Protein AF-A0A1S3ARC2-F1 (afdb_monomer_lite)

Structure (mmCIF, N/CA/C/O backbone):
data_AF-A0A1S3ARC2-F1
#
_entry.id   AF-A0A1S3ARC2-F1
#
loop_
_atom_site.group_PDB
_atom_site.id
_atom_site.type_symbol
_atom_site.label_atom_id
_atom_site.label_alt_id
_atom_site.label_comp_id
_atom_site.label_asym_id
_atom_site.label_entity_id
_atom_site.label_seq_id
_atom_site.pdbx_PDB_ins_code
_atom_site.Cartn_x
_atom_site.Cartn_y
_atom_site.Cartn_z
_atom_site.occupancy
_atom_site.B_iso_or_equiv
_atom_site.auth_seq_id
_atom_site.auth_comp_id
_atom_site.auth_asym_id
_atom_site.auth_atom_id
_atom_site.pdbx_PDB_model_num
ATOM 1 N N . MET A 1 1 ? 57.619 1.806 -6.924 1.00 48.88 1 MET A N 1
ATOM 2 C CA . MET A 1 1 ? 56.994 1.256 -5.698 1.00 48.88 1 MET A CA 1
ATOM 3 C C . MET A 1 1 ? 56.656 2.403 -4.746 1.00 48.88 1 MET A C 1
ATOM 5 O O . MET A 1 1 ? 57.472 2.732 -3.897 1.00 48.88 1 MET A O 1
ATOM 9 N N . LYS A 1 2 ? 55.526 3.102 -4.940 1.00 50.06 2 LYS A N 1
ATOM 10 C CA . LYS A 1 2 ? 55.134 4.232 -4.070 1.00 50.06 2 LYS A CA 1
ATOM 11 C C . LYS A 1 2 ? 53.627 4.531 -4.168 1.00 50.06 2 LYS A C 1
ATOM 13 O O . LYS A 1 2 ? 53.227 5.597 -4.606 1.00 50.06 2 LYS A O 1
ATOM 18 N N . ALA A 1 3 ? 52.798 3.546 -3.817 1.00 47.94 3 ALA A N 1
ATOM 19 C CA . ALA A 1 3 ? 51.334 3.685 -3.783 1.00 47.94 3 ALA A CA 1
ATOM 20 C C . ALA A 1 3 ? 50.684 3.063 -2.526 1.00 47.94 3 ALA A C 1
ATOM 22 O O . ALA A 1 3 ? 49.471 2.921 -2.472 1.00 47.94 3 ALA A O 1
ATOM 23 N N . LEU A 1 4 ? 51.478 2.695 -1.510 1.00 48.88 4 LEU A N 1
ATOM 24 C CA . LEU A 1 4 ? 50.999 2.041 -0.279 1.00 48.88 4 LEU A CA 1
ATOM 25 C C . LEU A 1 4 ? 51.403 2.799 0.997 1.00 48.88 4 LEU A C 1
ATOM 27 O O . LEU A 1 4 ? 51.612 2.198 2.041 1.00 48.88 4 LEU A O 1
ATOM 31 N N . GLN A 1 5 ? 51.531 4.126 0.921 1.00 56.09 5 GLN A N 1
ATOM 32 C CA . GLN A 1 5 ? 51.896 4.962 2.072 1.00 56.09 5 GLN A CA 1
ATOM 33 C C . GLN A 1 5 ? 50.991 6.200 2.165 1.00 56.09 5 GLN A C 1
ATOM 35 O O . GLN A 1 5 ? 51.474 7.324 2.248 1.00 56.09 5 GLN A O 1
ATOM 40 N N . ALA A 1 6 ? 49.674 6.006 2.070 1.00 53.19 6 ALA A N 1
ATOM 41 C CA . ALA A 1 6 ? 48.695 7.089 2.218 1.00 53.19 6 ALA A CA 1
ATOM 42 C C . ALA A 1 6 ? 47.366 6.615 2.840 1.00 53.19 6 ALA A C 1
ATOM 44 O O . ALA A 1 6 ? 46.301 7.081 2.459 1.00 53.19 6 ALA A O 1
ATOM 45 N N . LEU A 1 7 ? 47.426 5.676 3.792 1.00 51.09 7 LEU A N 1
ATOM 46 C CA . LEU A 1 7 ? 46.291 5.298 4.650 1.00 51.09 7 LEU A CA 1
ATOM 47 C C . LEU A 1 7 ? 46.739 5.151 6.111 1.00 51.09 7 LEU A C 1
ATOM 49 O O . LEU A 1 7 ? 46.446 4.172 6.790 1.00 51.09 7 LEU A O 1
ATOM 53 N N . GLN A 1 8 ? 47.484 6.137 6.598 1.00 54.25 8 GLN A N 1
ATOM 54 C CA . GLN A 1 8 ? 47.652 6.358 8.027 1.00 54.25 8 GLN A CA 1
ATOM 55 C C . GLN A 1 8 ? 47.403 7.841 8.255 1.00 54.25 8 GLN A C 1
ATOM 57 O O . GLN A 1 8 ? 48.223 8.650 7.829 1.00 54.25 8 GLN A O 1
ATOM 62 N N . ASN A 1 9 ? 46.225 8.139 8.815 1.00 50.78 9 ASN A N 1
ATOM 63 C CA . ASN A 1 9 ? 45.774 9.369 9.484 1.00 50.78 9 ASN A CA 1
ATOM 64 C C . ASN A 1 9 ? 44.338 9.718 9.061 1.00 50.78 9 ASN A C 1
ATOM 66 O O . ASN A 1 9 ? 44.127 10.631 8.269 1.00 50.78 9 ASN A O 1
ATOM 70 N N . GLU A 1 10 ? 43.351 9.023 9.633 1.00 47.84 10 GLU A N 1
ATOM 71 C CA . GLU A 1 10 ? 42.018 9.608 9.810 1.00 47.84 10 GLU A CA 1
ATOM 72 C C . GLU A 1 10 ? 41.740 9.799 11.311 1.00 47.84 10 GLU A C 1
ATOM 74 O O . GLU A 1 10 ? 41.950 8.864 12.091 1.00 47.84 10 GLU A O 1
ATOM 79 N N . PRO A 1 11 ? 41.311 11.002 11.739 1.00 47.12 11 PRO A N 1
ATOM 80 C CA . PRO A 1 11 ? 40.913 11.271 13.111 1.00 47.12 11 PRO A CA 1
ATOM 81 C C . PRO A 1 11 ? 39.532 10.673 13.409 1.00 47.12 11 PRO A C 1
ATOM 83 O O . PRO A 1 11 ? 38.579 10.807 12.644 1.00 47.12 11 PRO A O 1
ATOM 86 N N . ILE A 1 12 ? 39.443 10.021 14.563 1.00 52.88 12 ILE A N 1
ATOM 87 C CA . ILE A 1 12 ? 38.247 9.383 15.114 1.00 52.88 12 ILE A CA 1
ATOM 88 C C . ILE A 1 12 ? 37.268 10.480 15.577 1.00 52.88 12 ILE A C 1
ATOM 90 O O . ILE A 1 12 ? 37.678 11.326 16.374 1.00 52.88 12 ILE A O 1
ATOM 94 N N . PRO A 1 13 ? 35.986 10.485 15.171 1.00 47.34 13 PRO A N 1
ATOM 95 C CA . PRO A 1 13 ? 34.986 11.321 15.825 1.00 47.34 13 PRO A CA 1
ATOM 96 C C . PRO A 1 13 ? 34.457 10.640 17.099 1.00 47.34 13 PRO A C 1
ATOM 98 O O . PRO A 1 13 ? 33.903 9.539 17.056 1.00 47.34 13 PRO A O 1
ATOM 101 N N . GLU A 1 14 ? 34.624 11.305 18.246 1.00 39.06 14 GLU A N 1
ATOM 102 C CA . GLU A 1 14 ? 34.059 10.894 19.535 1.00 39.06 14 GLU A CA 1
ATOM 103 C C . GLU A 1 14 ? 32.553 11.208 19.669 1.00 39.06 14 GLU A C 1
ATOM 105 O O . GLU A 1 14 ? 32.102 12.329 19.456 1.00 39.06 14 GLU A O 1
ATOM 110 N N . LYS A 1 15 ? 31.825 10.152 20.061 1.00 41.75 15 LYS A N 1
ATOM 111 C CA . LYS A 1 15 ? 30.652 9.989 20.951 1.00 41.75 15 LYS A CA 1
ATOM 112 C C . LYS A 1 15 ? 29.594 11.089 21.156 1.00 41.75 15 LYS A C 1
ATOM 114 O O . LYS A 1 15 ? 29.846 12.244 21.470 1.00 41.75 15 LYS A O 1
ATOM 119 N N . SER A 1 16 ? 28.356 10.603 21.280 1.00 31.98 16 SER A N 1
ATOM 120 C CA . SER A 1 16 ? 27.331 11.142 22.188 1.00 31.98 16 SER A CA 1
ATOM 121 C C . SER A 1 16 ? 26.557 9.980 22.849 1.00 31.98 16 SER A C 1
ATOM 123 O O . SER A 1 16 ? 26.574 8.869 22.316 1.00 31.98 16 SER A O 1
ATOM 125 N N . PRO A 1 17 ? 25.976 10.178 24.047 1.00 40.56 17 PRO A N 1
ATOM 126 C CA . PRO A 1 17 ? 26.082 9.230 25.158 1.00 40.56 17 PRO A CA 1
ATOM 127 C C . PRO A 1 17 ? 24.939 8.206 25.235 1.00 40.56 17 PRO A C 1
ATOM 129 O O . PRO A 1 17 ? 23.768 8.541 25.071 1.00 40.56 17 PRO A O 1
ATOM 132 N N . GLN A 1 18 ? 25.282 6.961 25.579 1.00 35.91 18 GLN A N 1
ATOM 133 C CA . GLN A 1 18 ? 24.331 5.987 26.116 1.00 35.91 18 GLN A CA 1
ATOM 134 C C . GLN A 1 18 ? 24.163 6.251 27.616 1.00 35.91 18 GLN A C 1
ATOM 136 O O . GLN A 1 18 ? 25.080 6.002 28.395 1.00 35.91 18 GLN A O 1
ATOM 141 N N . ASN A 1 19 ? 22.997 6.774 27.998 1.00 34.03 19 ASN A N 1
ATOM 142 C CA . ASN A 1 19 ? 22.523 6.808 29.379 1.00 34.03 19 ASN A CA 1
ATOM 143 C C . ASN A 1 19 ? 21.551 5.636 29.598 1.00 34.03 19 ASN A C 1
ATOM 145 O O . ASN A 1 19 ? 20.793 5.288 28.691 1.00 34.03 19 ASN A O 1
ATOM 149 N N . GLY A 1 20 ? 21.647 4.997 30.761 1.00 32.88 20 GLY A N 1
ATOM 150 C CA . GLY A 1 20 ? 21.136 3.653 31.006 1.00 32.88 20 GLY A CA 1
ATOM 151 C C . GLY A 1 20 ? 19.689 3.506 31.488 1.00 32.88 20 GLY A C 1
ATOM 152 O O . GLY A 1 20 ? 18.974 4.462 31.765 1.00 32.88 20 GLY A O 1
ATOM 153 N N . GLU A 1 21 ? 19.376 2.216 31.620 1.00 32.12 21 GLU A N 1
ATOM 154 C CA . GLU A 1 21 ? 18.465 1.534 32.547 1.00 32.12 21 GLU A CA 1
ATOM 155 C C . GLU A 1 21 ? 16.928 1.581 32.422 1.00 32.12 21 GLU A C 1
ATOM 157 O O . GLU A 1 21 ? 16.256 2.593 32.584 1.00 32.12 21 GLU A O 1
ATOM 162 N N . SER A 1 22 ? 16.412 0.341 32.379 1.00 34.59 22 SER A N 1
ATOM 163 C CA . SER A 1 22 ? 15.212 -0.199 33.040 1.00 34.59 22 SER A CA 1
ATOM 164 C C . SER A 1 22 ? 13.849 -0.153 32.322 1.00 34.59 22 SER A C 1
ATOM 166 O O . SER A 1 22 ? 13.110 0.820 32.339 1.00 34.59 22 SER A O 1
ATOM 168 N N . GLY A 1 23 ? 13.488 -1.321 31.771 1.00 33.81 23 GLY A N 1
ATOM 169 C CA . GLY A 1 23 ? 12.297 -2.076 32.177 1.00 33.81 23 GLY A CA 1
ATOM 170 C C . GLY A 1 23 ? 10.910 -1.519 31.844 1.00 33.81 23 GLY A C 1
ATOM 171 O O . GLY A 1 23 ? 10.348 -0.745 32.612 1.00 33.81 23 GLY A O 1
ATOM 172 N N . LYS A 1 24 ? 10.271 -2.099 30.821 1.00 32.09 24 LYS A N 1
ATOM 173 C CA . LYS A 1 24 ? 8.990 -2.811 30.995 1.00 32.09 24 LYS A CA 1
ATOM 174 C C . LYS A 1 24 ? 8.633 -3.615 29.750 1.00 32.09 24 LYS A C 1
ATOM 176 O O . LYS A 1 24 ? 8.492 -3.092 28.651 1.00 32.09 24 LYS A O 1
ATOM 181 N N . GLU A 1 25 ? 8.512 -4.907 29.986 1.00 42.97 25 GLU A N 1
ATOM 182 C CA . GLU A 1 25 ? 8.063 -5.950 29.082 1.00 42.97 25 GLU A CA 1
ATOM 183 C C . GLU A 1 25 ? 6.589 -5.710 28.728 1.00 42.97 25 GLU A C 1
ATOM 185 O O . GLU A 1 25 ? 5.759 -5.568 29.626 1.00 42.97 25 GLU A O 1
ATOM 190 N N . MET A 1 26 ? 6.249 -5.667 27.438 1.00 44.78 26 MET A N 1
ATOM 191 C CA . MET A 1 26 ? 4.871 -5.839 26.968 1.00 44.78 26 MET A CA 1
ATOM 192 C C . MET A 1 26 ? 4.872 -6.308 25.503 1.00 44.78 26 MET A C 1
ATOM 194 O O . MET A 1 26 ? 4.974 -5.504 24.587 1.00 44.78 26 MET A O 1
ATOM 198 N N . ASP A 1 27 ? 4.775 -7.630 25.327 1.00 41.12 27 ASP A N 1
ATOM 199 C CA . ASP A 1 27 ? 4.247 -8.344 24.146 1.00 41.12 27 ASP A CA 1
ATOM 200 C C . ASP A 1 27 ? 4.759 -7.886 22.752 1.00 41.12 27 ASP A C 1
ATOM 202 O O . ASP A 1 27 ? 3.979 -7.426 21.925 1.00 41.12 27 ASP A O 1
ATOM 206 N N . ASP A 1 28 ? 6.060 -8.040 22.456 1.00 45.69 28 ASP A N 1
ATOM 207 C CA . ASP A 1 28 ? 6.656 -7.689 21.138 1.00 45.69 28 ASP A CA 1
ATOM 208 C C . ASP A 1 28 ? 7.016 -8.925 20.268 1.00 45.69 28 ASP A C 1
ATOM 210 O O . ASP A 1 28 ? 7.665 -8.827 19.229 1.00 45.69 28 ASP A O 1
ATOM 214 N N . ASP A 1 29 ? 6.566 -10.131 20.634 1.00 45.00 29 ASP A N 1
ATOM 215 C CA . ASP A 1 29 ? 6.976 -11.381 19.956 1.00 45.00 29 ASP A CA 1
ATOM 216 C C . ASP A 1 29 ? 6.240 -11.671 18.623 1.00 45.00 29 ASP A C 1
ATOM 218 O O . ASP A 1 29 ? 6.390 -12.734 18.014 1.00 45.00 29 ASP A O 1
ATOM 222 N N . LYS A 1 30 ? 5.430 -10.731 18.110 1.00 53.75 30 LYS A N 1
ATOM 223 C CA . LYS A 1 30 ? 4.730 -10.871 16.813 1.00 53.75 30 LYS A CA 1
ATOM 224 C C . LYS A 1 30 ? 5.139 -9.875 15.732 1.00 53.75 30 LYS A C 1
ATOM 226 O O . LYS A 1 30 ? 4.598 -9.957 14.620 1.00 53.75 30 LYS A O 1
ATOM 231 N N . ASP A 1 31 ? 6.085 -8.984 16.008 1.00 55.88 31 ASP A N 1
ATOM 232 C CA . ASP A 1 31 ? 6.339 -7.821 15.153 1.00 55.88 31 ASP A CA 1
ATOM 233 C C . ASP A 1 31 ? 7.565 -7.947 14.239 1.00 55.88 31 ASP A C 1
ATOM 235 O O . ASP A 1 31 ? 7.588 -7.340 13.169 1.00 55.88 31 ASP A O 1
ATOM 239 N N . ALA A 1 32 ? 8.514 -8.842 14.533 1.00 59.06 32 ALA A N 1
ATOM 240 C CA . ALA A 1 32 ? 9.724 -9.005 13.713 1.00 59.06 32 ALA A CA 1
ATOM 241 C C . ALA A 1 32 ? 9.468 -9.503 12.271 1.00 59.06 32 ALA A C 1
ATOM 243 O O . ALA A 1 32 ? 10.287 -9.283 11.381 1.00 59.06 32 ALA A O 1
ATOM 244 N N . ASN A 1 33 ? 8.327 -10.156 12.016 1.00 70.50 33 ASN A N 1
ATOM 245 C CA . ASN A 1 33 ? 7.966 -10.675 10.689 1.00 70.50 33 ASN A CA 1
ATOM 246 C C . ASN A 1 33 ? 6.999 -9.772 9.903 1.00 70.50 33 ASN A C 1
ATOM 248 O O . ASN A 1 33 ? 6.666 -10.085 8.756 1.00 70.50 33 ASN A O 1
ATOM 252 N N . LYS A 1 34 ? 6.507 -8.674 10.491 1.00 80.75 34 LYS A N 1
ATOM 253 C CA . LYS A 1 34 ? 5.567 -7.775 9.813 1.00 80.75 34 LYS A CA 1
ATOM 254 C C . LYS A 1 34 ? 6.327 -6.648 9.124 1.00 80.75 34 LYS A C 1
ATOM 256 O O . LYS A 1 34 ? 7.262 -6.073 9.665 1.00 80.75 34 LYS A O 1
ATOM 261 N N . SER A 1 35 ? 5.904 -6.306 7.909 1.00 90.69 35 SER A N 1
ATOM 262 C CA . SER A 1 35 ? 6.431 -5.118 7.240 1.00 90.69 35 SER A CA 1
ATOM 263 C C . SER A 1 35 ? 6.012 -3.865 8.004 1.00 90.69 35 SER A C 1
ATOM 265 O O . SER A 1 35 ? 4.884 -3.769 8.483 1.00 90.69 35 SER A O 1
ATOM 267 N N . GLU A 1 36 ? 6.883 -2.863 8.019 1.00 91.44 36 GLU A N 1
ATOM 268 C CA . GLU A 1 36 ? 6.622 -1.542 8.592 1.00 91.44 36 GLU A CA 1
ATOM 269 C C . GLU A 1 36 ? 5.345 -0.924 8.007 1.00 91.44 36 GLU A C 1
ATOM 271 O O . GLU A 1 36 ? 4.564 -0.293 8.711 1.00 91.44 36 GLU A O 1
ATOM 276 N N . ILE A 1 37 ? 5.071 -1.194 6.728 1.00 92.50 37 ILE A N 1
ATOM 277 C CA . ILE A 1 37 ? 3.836 -0.784 6.055 1.00 92.50 37 ILE A CA 1
ATOM 278 C C . ILE A 1 37 ? 2.618 -1.430 6.732 1.00 92.50 37 ILE A C 1
ATOM 280 O O . ILE A 1 37 ? 1.643 -0.746 7.032 1.00 92.50 37 ILE A O 1
ATOM 284 N N . SER A 1 38 ? 2.669 -2.738 7.001 1.00 92.38 38 SER A N 1
ATOM 285 C CA . SER A 1 38 ? 1.591 -3.461 7.687 1.00 92.38 38 SER A CA 1
ATOM 286 C C . SER A 1 38 ? 1.364 -2.929 9.099 1.00 92.38 38 SER A C 1
ATOM 288 O O . SER A 1 38 ? 0.214 -2.801 9.511 1.00 92.38 38 SER A O 1
ATOM 290 N N . LEU A 1 39 ? 2.436 -2.572 9.811 1.00 91.69 39 LEU A N 1
ATOM 291 C CA . LEU A 1 39 ? 2.339 -1.998 11.150 1.00 91.69 39 LEU A CA 1
ATOM 292 C C . LEU A 1 39 ? 1.651 -0.623 11.138 1.00 91.69 39 LEU A C 1
ATOM 294 O O . LEU A 1 39 ? 0.787 -0.373 11.977 1.00 91.69 39 LEU A O 1
ATOM 298 N N . VAL A 1 40 ? 1.949 0.235 10.151 1.00 92.12 40 VAL A N 1
ATOM 299 C CA . VAL A 1 40 ? 1.234 1.514 9.964 1.00 92.12 40 VAL A CA 1
ATOM 300 C C . VAL A 1 40 ? -0.264 1.274 9.794 1.00 92.12 40 VAL A C 1
ATOM 302 O O . VAL A 1 40 ? -1.064 1.908 10.479 1.00 92.12 40 VAL A O 1
ATOM 305 N N . PHE A 1 41 ? -0.652 0.339 8.921 1.00 92.31 41 PHE A N 1
ATOM 306 C CA . PHE A 1 41 ? -2.063 0.005 8.708 1.00 92.31 41 PHE A CA 1
ATOM 307 C C . PHE A 1 41 ? -2.728 -0.565 9.966 1.00 92.31 41 PHE A C 1
ATOM 309 O O . PHE A 1 41 ? -3.871 -0.219 10.256 1.00 92.31 41 PHE A O 1
ATOM 316 N N . GLU A 1 42 ? -2.029 -1.408 10.729 1.00 90.69 42 GLU A N 1
ATOM 317 C CA . GLU A 1 42 ? -2.556 -1.983 11.969 1.00 90.69 42 GLU A CA 1
ATOM 318 C C . GLU A 1 42 ? -2.828 -0.893 13.018 1.00 90.69 42 GLU A C 1
ATOM 320 O O . GLU A 1 42 ? -3.916 -0.847 13.597 1.00 90.69 42 GLU A O 1
ATOM 325 N N . ILE A 1 43 ? -1.872 0.018 13.229 1.00 88.19 43 ILE A N 1
ATOM 326 C CA . ILE A 1 43 ? -2.024 1.138 14.166 1.00 88.19 43 ILE A CA 1
ATOM 327 C C . ILE A 1 43 ? -3.135 2.075 13.692 1.00 88.19 43 ILE A C 1
ATOM 329 O O . ILE A 1 43 ? -4.018 2.421 14.475 1.00 88.19 43 ILE A O 1
ATOM 333 N N . ALA A 1 44 ? -3.144 2.443 12.412 1.00 89.62 44 ALA A N 1
ATOM 334 C CA . ALA A 1 44 ? -4.157 3.333 11.863 1.00 89.62 44 ALA A CA 1
ATOM 335 C C . ALA A 1 44 ? -5.570 2.747 11.991 1.00 89.62 44 ALA A C 1
ATOM 337 O O . ALA A 1 44 ? -6.491 3.453 12.390 1.00 89.62 44 ALA A O 1
ATOM 338 N N . LEU A 1 45 ? -5.741 1.440 11.770 1.00 89.81 45 LEU A N 1
ATOM 339 C CA . LEU A 1 45 ? -7.024 0.757 11.946 1.00 89.81 45 LEU A CA 1
ATOM 340 C C . LEU A 1 45 ? -7.458 0.671 13.420 1.00 89.81 45 LEU A C 1
ATOM 342 O O . LEU A 1 45 ? -8.655 0.737 13.712 1.00 89.81 45 LEU A O 1
ATOM 346 N N . LYS A 1 46 ? -6.511 0.548 14.361 1.00 85.81 46 LYS A N 1
ATOM 347 C CA . LYS A 1 46 ? -6.792 0.638 15.807 1.00 85.81 46 LYS A CA 1
ATOM 348 C C . LYS A 1 46 ? -7.217 2.052 16.216 1.00 85.81 46 LYS A C 1
ATOM 350 O O . LYS A 1 46 ? -8.125 2.183 17.029 1.00 85.81 46 LYS A O 1
ATOM 355 N N . ARG A 1 47 ? -6.605 3.089 15.632 1.00 84.31 47 ARG A N 1
ATOM 356 C CA . ARG A 1 47 ? -6.912 4.511 15.894 1.00 84.31 47 ARG A CA 1
ATOM 357 C C . ARG A 1 47 ? -8.026 5.089 15.012 1.00 84.31 47 ARG A C 1
ATOM 359 O O . ARG A 1 47 ? -8.351 6.262 15.142 1.00 84.31 47 ARG A O 1
ATOM 366 N N . ASN A 1 48 ? -8.599 4.274 14.127 1.00 87.12 48 ASN A N 1
ATOM 367 C CA . ASN A 1 48 ? -9.623 4.661 13.158 1.00 87.12 48 ASN A CA 1
ATOM 368 C C . ASN A 1 48 ? -9.203 5.835 12.240 1.00 87.12 48 ASN A C 1
ATOM 370 O O . ASN A 1 48 ? -10.014 6.698 11.909 1.00 87.12 48 ASN A O 1
ATOM 374 N N . MET A 1 49 ? -7.931 5.855 11.830 1.00 89.44 49 MET A N 1
ATOM 375 C CA . MET A 1 49 ? -7.342 6.864 10.946 1.00 89.44 49 MET A CA 1
ATOM 376 C C . MET A 1 49 ? -7.204 6.331 9.508 1.00 89.44 49 MET A C 1
ATOM 378 O O . MET A 1 49 ? -6.808 5.175 9.323 1.00 89.44 49 MET A O 1
ATOM 382 N N . PRO A 1 50 ? -7.480 7.147 8.475 1.00 92.25 50 PRO A N 1
ATOM 383 C CA . PRO A 1 50 ? -7.241 6.767 7.085 1.00 92.25 50 PRO A CA 1
ATOM 384 C C . PRO A 1 50 ? -5.740 6.776 6.760 1.00 92.25 50 PRO A C 1
ATOM 386 O O . PRO A 1 50 ? -5.007 7.630 7.255 1.00 92.25 50 PRO A O 1
ATOM 389 N N . VAL A 1 51 ? -5.291 5.853 5.902 1.00 94.38 51 VAL A N 1
ATOM 390 C CA . VAL A 1 51 ? -3.895 5.757 5.436 1.00 94.38 51 VAL A CA 1
ATOM 391 C C . VAL A 1 51 ? -3.838 5.865 3.917 1.00 94.38 51 VAL A C 1
ATOM 393 O O . VAL A 1 51 ? -4.546 5.135 3.224 1.00 94.38 51 VAL A O 1
ATOM 396 N N . SER A 1 52 ? -2.957 6.715 3.391 1.00 94.19 52 SER A N 1
ATOM 397 C CA . SER A 1 52 ? -2.666 6.819 1.958 1.00 94.19 52 SER A CA 1
ATOM 398 C C . SER A 1 52 ? -1.160 6.796 1.693 1.00 94.19 52 SER A C 1
ATOM 400 O O . SER A 1 52 ? -0.373 7.313 2.483 1.00 94.19 52 SER A O 1
ATOM 402 N N . PHE A 1 53 ? -0.759 6.161 0.589 1.00 94.62 53 PHE A N 1
ATOM 403 C CA . PHE A 1 53 ? 0.626 6.124 0.117 1.00 94.62 53 PHE A CA 1
ATOM 404 C C . PHE A 1 53 ? 0.671 6.617 -1.323 1.00 94.62 53 PHE A C 1
ATOM 406 O O . PHE A 1 53 ? 0.102 5.984 -2.213 1.00 94.62 53 PHE A O 1
ATOM 413 N N . GLU A 1 54 ? 1.404 7.694 -1.558 1.00 95.75 54 GLU A N 1
ATOM 414 C CA . GLU A 1 54 ? 1.515 8.342 -2.858 1.00 95.75 54 GLU A CA 1
ATOM 415 C C . GLU A 1 54 ? 2.986 8.495 -3.239 1.00 95.75 54 GLU A C 1
ATOM 417 O O . GLU A 1 54 ? 3.806 8.924 -2.431 1.00 95.75 54 GLU A O 1
ATOM 422 N N . VAL A 1 55 ? 3.346 8.136 -4.472 1.00 95.81 55 VAL A N 1
ATOM 423 C CA . VAL A 1 55 ? 4.695 8.392 -4.991 1.00 95.81 55 VAL A CA 1
ATOM 424 C C . VAL A 1 55 ? 4.686 9.778 -5.618 1.00 95.81 55 VAL A C 1
ATOM 426 O O . VAL A 1 55 ? 4.088 9.963 -6.671 1.00 95.81 55 VAL A O 1
ATOM 429 N N . ILE A 1 56 ? 5.339 10.734 -4.965 1.00 95.81 56 ILE A N 1
ATOM 430 C CA . ILE A 1 56 ? 5.309 12.150 -5.350 1.00 95.81 56 ILE A CA 1
ATOM 431 C C . ILE A 1 56 ? 6.436 12.525 -6.317 1.00 95.81 56 ILE A C 1
ATOM 433 O O . ILE A 1 56 ? 6.321 13.499 -7.055 1.00 95.81 56 ILE A O 1
ATOM 437 N N . LYS A 1 57 ? 7.538 11.763 -6.328 1.00 94.44 57 LYS A N 1
ATOM 438 C CA . LYS A 1 57 ? 8.697 12.054 -7.179 1.00 94.44 57 LYS A CA 1
ATOM 439 C C . LYS A 1 57 ? 9.392 10.777 -7.630 1.00 94.44 57 LYS A C 1
ATOM 441 O O . LYS A 1 57 ? 9.622 9.868 -6.833 1.00 94.44 57 LYS A O 1
ATOM 446 N N . GLU A 1 58 ? 9.769 10.743 -8.902 1.00 95.50 58 GLU A N 1
ATOM 447 C CA . GLU A 1 58 ? 10.688 9.767 -9.484 1.00 95.50 58 GLU A CA 1
ATOM 448 C C . GLU A 1 58 ? 11.794 10.550 -10.199 1.00 95.50 58 GLU A C 1
ATOM 450 O O . GLU A 1 58 ? 11.515 11.407 -11.034 1.00 95.50 58 GLU A O 1
ATOM 455 N N . SER A 1 59 ? 13.051 10.298 -9.844 1.00 93.50 59 SER A N 1
ATOM 456 C CA . SER A 1 59 ? 14.207 10.998 -10.413 1.00 93.50 59 SER A CA 1
ATOM 457 C C . SER A 1 59 ? 15.404 10.067 -10.575 1.00 93.50 59 SER A C 1
ATOM 459 O O . SER A 1 59 ? 15.447 9.002 -9.972 1.00 93.50 59 SER A O 1
ATOM 461 N N . GLY A 1 60 ? 16.394 10.477 -11.365 1.00 92.81 60 GLY A N 1
ATOM 462 C CA . GLY A 1 60 ? 17.636 9.730 -11.566 1.00 92.81 60 GLY A CA 1
ATOM 463 C C . GLY A 1 60 ? 17.656 8.880 -12.844 1.00 92.81 60 GLY A C 1
ATOM 464 O O . GLY A 1 60 ? 16.622 8.681 -13.491 1.00 92.81 60 GLY A O 1
ATOM 465 N N . PRO A 1 61 ? 18.845 8.406 -13.248 1.00 93.25 61 PRO A N 1
ATOM 466 C CA . PRO A 1 61 ? 19.020 7.651 -14.482 1.00 93.25 61 PRO A CA 1
ATOM 467 C C . PRO A 1 61 ? 18.403 6.243 -14.378 1.00 93.25 61 PRO A C 1
ATOM 469 O O . PRO A 1 61 ? 18.191 5.745 -13.271 1.00 93.25 61 PRO A O 1
ATOM 472 N N . PRO A 1 62 ? 18.145 5.548 -15.506 1.00 90.88 62 PRO A N 1
ATOM 473 C CA . PRO A 1 62 ? 17.485 4.237 -15.512 1.00 90.88 62 PRO A CA 1
ATOM 474 C C . PRO A 1 62 ? 18.109 3.182 -14.586 1.00 90.88 62 PRO A C 1
ATOM 476 O O . PRO A 1 62 ? 17.391 2.339 -14.058 1.00 90.88 62 PRO A O 1
ATOM 479 N N . HIS A 1 63 ? 19.423 3.254 -14.361 1.00 89.75 63 HIS A N 1
ATOM 480 C CA . HIS A 1 63 ? 20.187 2.337 -13.513 1.00 89.75 63 HIS A CA 1
ATOM 481 C C . HIS A 1 63 ? 20.291 2.779 -12.036 1.00 89.75 63 HIS A C 1
ATOM 483 O O . HIS A 1 63 ? 20.688 1.977 -11.197 1.00 89.75 63 HIS A O 1
ATOM 489 N N . MET A 1 64 ? 19.926 4.024 -11.695 1.00 90.94 64 MET A N 1
ATOM 490 C CA . MET A 1 64 ? 19.943 4.574 -10.326 1.00 90.94 64 MET A CA 1
ATOM 491 C C . MET A 1 64 ? 18.722 5.472 -10.087 1.00 90.94 64 MET A C 1
ATOM 493 O O . MET A 1 64 ? 18.841 6.659 -9.781 1.00 90.94 64 MET A O 1
ATOM 497 N N . LYS A 1 65 ? 17.521 4.909 -10.244 1.00 93.50 65 LYS A N 1
ATOM 498 C CA . LYS A 1 65 ? 16.279 5.629 -9.941 1.00 93.50 65 LYS A CA 1
ATOM 499 C C . LYS A 1 65 ? 16.144 5.860 -8.435 1.00 93.50 65 LYS A C 1
ATOM 501 O O . LYS A 1 65 ? 16.352 4.944 -7.645 1.00 93.50 65 LYS A O 1
ATOM 506 N N . SER A 1 66 ? 15.737 7.063 -8.053 1.00 95.06 66 SER A N 1
ATOM 507 C CA . SER A 1 66 ? 15.278 7.431 -6.716 1.00 95.06 66 SER A CA 1
ATOM 508 C C . SER A 1 66 ? 13.787 7.751 -6.757 1.00 95.06 66 SER A C 1
ATOM 510 O O . SER A 1 66 ? 13.297 8.413 -7.675 1.00 95.06 66 SER A O 1
ATOM 512 N N . PHE A 1 67 ? 13.065 7.259 -5.759 1.00 96.00 67 PHE A N 1
ATOM 513 C CA . PHE A 1 67 ? 11.638 7.458 -5.577 1.00 96.00 67 PHE A CA 1
ATOM 514 C C . PHE A 1 67 ? 11.403 8.129 -4.234 1.00 96.00 67 PHE A C 1
ATOM 516 O O . PHE A 1 67 ? 11.951 7.691 -3.222 1.00 96.00 67 PHE A O 1
ATOM 523 N N . VAL A 1 68 ? 10.537 9.136 -4.215 1.00 96.50 68 VAL A N 1
ATOM 524 C CA . VAL A 1 68 ? 10.034 9.744 -2.984 1.00 96.50 68 VAL A CA 1
ATOM 525 C C . VAL A 1 68 ? 8.564 9.385 -2.850 1.00 96.50 68 VAL A C 1
ATOM 527 O O . VAL A 1 68 ? 7.759 9.657 -3.743 1.00 96.50 68 VAL A O 1
ATOM 530 N N . THR A 1 69 ? 8.224 8.743 -1.737 1.00 97.06 69 THR A N 1
ATOM 531 C CA . THR A 1 69 ? 6.856 8.362 -1.391 1.00 97.06 69 THR A CA 1
ATOM 532 C C . THR A 1 69 ? 6.437 9.151 -0.167 1.00 97.06 69 THR A C 1
ATOM 534 O O . THR A 1 69 ? 7.140 9.137 0.841 1.00 97.06 69 THR A O 1
ATOM 537 N N . ARG A 1 70 ? 5.271 9.782 -0.240 1.00 96.44 70 ARG A N 1
ATOM 538 C CA . ARG A 1 70 ? 4.580 10.379 0.893 1.00 96.44 70 ARG A CA 1
ATOM 539 C C . ARG A 1 70 ? 3.577 9.381 1.462 1.00 96.44 70 ARG A C 1
ATOM 541 O O . ARG A 1 70 ? 2.821 8.757 0.715 1.00 96.44 70 ARG A O 1
ATOM 548 N N . VAL A 1 71 ? 3.577 9.225 2.778 1.00 95.62 71 VAL A N 1
ATOM 549 C CA . VAL A 1 71 ? 2.544 8.509 3.525 1.00 95.62 71 VAL A CA 1
ATOM 550 C C . VAL A 1 71 ? 1.768 9.512 4.366 1.00 95.62 71 VAL A C 1
ATOM 552 O O . VAL A 1 71 ? 2.371 10.338 5.047 1.00 95.62 71 VAL A O 1
ATOM 555 N N . SER A 1 72 ? 0.442 9.426 4.335 1.00 94.69 72 SER A N 1
ATOM 556 C CA . SER A 1 72 ? -0.438 10.229 5.185 1.00 94.69 72 SER A CA 1
ATOM 557 C C . SER A 1 72 ? -1.321 9.305 6.015 1.00 94.69 72 SER A C 1
ATOM 5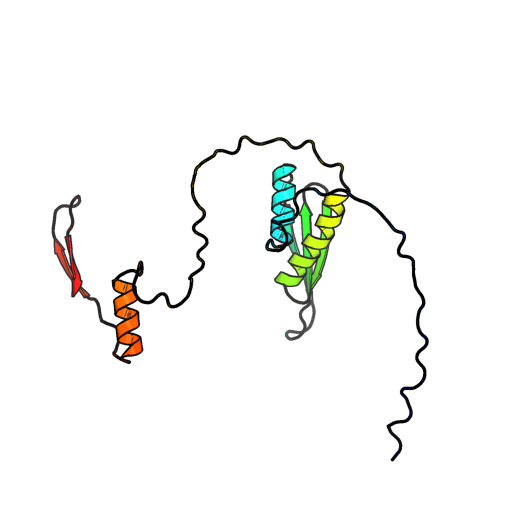59 O O . SER A 1 72 ? -1.993 8.438 5.457 1.00 94.69 72 SER A O 1
ATOM 561 N N . VAL A 1 73 ? -1.302 9.477 7.336 1.00 93.31 73 VAL A N 1
ATOM 562 C CA . VAL A 1 73 ? -2.054 8.718 8.340 1.00 93.31 73 VAL A CA 1
ATOM 563 C C . VAL A 1 73 ? -2.855 9.706 9.187 1.00 93.31 73 VAL A C 1
ATOM 565 O O . VAL A 1 73 ? -2.321 10.295 10.125 1.00 93.31 73 VAL A O 1
ATOM 568 N N . GLY A 1 74 ? -4.132 9.908 8.859 1.00 89.00 74 GLY A N 1
ATOM 569 C CA . GLY A 1 74 ? -4.945 10.957 9.484 1.00 89.00 74 GLY A CA 1
ATOM 570 C C . GLY A 1 74 ? -4.308 12.339 9.294 1.00 89.00 74 GLY A C 1
ATOM 571 O O . GLY A 1 74 ? -4.191 12.805 8.165 1.00 89.00 74 GLY A O 1
ATOM 572 N N . GLU A 1 75 ? -3.874 12.960 10.391 1.00 88.31 75 GLU A N 1
ATOM 573 C CA . GLU A 1 75 ? -3.183 14.262 10.394 1.00 88.31 75 GLU A CA 1
ATOM 574 C C . GLU A 1 75 ? -1.657 14.156 10.240 1.00 88.31 75 GLU A C 1
ATOM 576 O O . GLU A 1 75 ? -0.984 15.156 10.004 1.00 88.31 75 GLU A O 1
ATOM 581 N N . PHE A 1 76 ? -1.085 12.954 10.351 1.00 89.75 76 PHE A N 1
ATOM 582 C CA . PHE A 1 76 ? 0.359 12.753 10.243 1.00 89.75 76 PHE A CA 1
ATOM 583 C C . PHE A 1 76 ? 0.744 12.520 8.793 1.00 89.75 76 PHE A C 1
ATOM 585 O O . PHE A 1 76 ? 0.197 11.642 8.131 1.00 89.75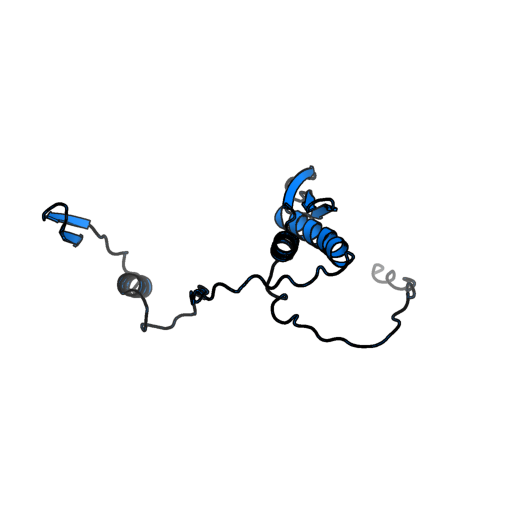 76 PHE A O 1
ATOM 592 N N . SER A 1 77 ? 1.738 13.251 8.306 1.00 93.38 77 SER A N 1
ATOM 593 C CA . SER A 1 77 ?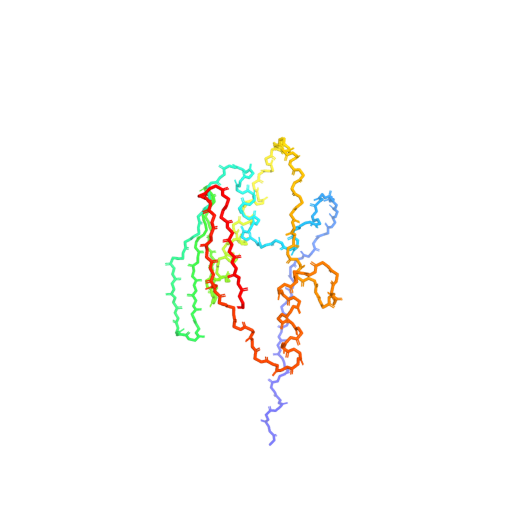 2.332 13.009 6.996 1.00 93.38 77 SER A CA 1
ATOM 594 C C . SER A 1 77 ? 3.837 12.869 7.116 1.00 93.38 77 SER A C 1
ATOM 596 O O . SER A 1 77 ? 4.473 13.654 7.814 1.00 93.38 77 SER A O 1
ATOM 598 N N . ALA A 1 78 ? 4.407 11.900 6.409 1.00 94.62 78 ALA A N 1
ATOM 599 C CA . ALA A 1 78 ? 5.848 11.725 6.320 1.00 94.62 78 ALA A CA 1
ATOM 600 C C . ALA A 1 78 ? 6.261 11.356 4.897 1.00 94.62 78 ALA A C 1
ATOM 602 O O . ALA A 1 78 ? 5.494 10.762 4.139 1.00 94.62 78 ALA A O 1
ATOM 603 N N . GLU A 1 79 ? 7.499 11.673 4.547 1.00 96.00 79 GLU A N 1
ATOM 604 C CA . GLU A 1 79 ? 8.083 11.340 3.254 1.00 96.00 79 GLU A CA 1
ATOM 605 C C . GLU A 1 79 ? 9.248 10.367 3.436 1.00 96.00 79 GLU A C 1
ATOM 607 O O . GLU A 1 79 ? 9.927 10.348 4.464 1.00 96.00 79 GLU A O 1
ATOM 612 N N . GLY A 1 80 ? 9.463 9.519 2.434 1.00 95.56 80 GLY A N 1
ATOM 613 C CA . GLY A 1 80 ? 10.551 8.556 2.417 1.00 95.56 80 GLY A CA 1
ATOM 614 C C . GLY A 1 80 ? 11.158 8.420 1.034 1.00 95.56 80 GLY A C 1
ATOM 615 O O . GLY A 1 80 ? 10.478 8.066 0.067 1.00 95.56 80 GLY A O 1
ATOM 616 N N . GLU A 1 81 ? 12.462 8.649 0.946 1.00 95.06 81 GLU A N 1
ATOM 617 C CA . GLU A 1 81 ? 13.237 8.453 -0.274 1.00 95.06 81 GLU A CA 1
ATOM 618 C C . GLU A 1 81 ? 13.842 7.046 -0.326 1.00 95.06 81 GLU A C 1
ATOM 620 O O . GLU A 1 81 ? 14.386 6.552 0.663 1.00 95.06 81 GLU A O 1
ATOM 625 N N . GLY A 1 82 ? 13.809 6.395 -1.488 1.00 94.75 82 GLY A N 1
ATOM 626 C CA . GLY A 1 82 ? 14.535 5.149 -1.702 1.00 94.75 82 GLY A CA 1
ATOM 627 C C . GLY A 1 82 ? 14.749 4.805 -3.169 1.00 94.75 82 GLY A C 1
ATOM 628 O O . GLY A 1 82 ? 13.996 5.211 -4.045 1.00 94.75 82 GLY A O 1
ATOM 629 N N . ASN A 1 83 ? 15.743 3.959 -3.425 1.00 93.25 83 ASN A N 1
ATOM 630 C CA . ASN A 1 83 ? 16.178 3.554 -4.768 1.00 93.25 83 ASN A CA 1
ATOM 631 C C . ASN A 1 83 ? 15.174 2.640 -5.504 1.00 93.25 83 ASN A C 1
ATOM 633 O O . ASN A 1 83 ? 15.382 2.214 -6.635 1.00 93.25 83 ASN A O 1
ATOM 637 N N . SER A 1 84 ? 14.078 2.276 -4.840 1.00 93.69 84 SER A N 1
ATOM 638 C CA . SER A 1 84 ? 12.966 1.535 -5.426 1.00 93.69 84 SER A CA 1
ATOM 639 C C . SER A 1 84 ? 11.659 1.994 -4.796 1.00 93.69 84 SER A C 1
ATOM 641 O O . SER A 1 84 ? 11.632 2.385 -3.627 1.00 93.69 84 SER A O 1
ATOM 643 N N . LYS A 1 85 ? 10.546 1.861 -5.528 1.00 92.81 85 LYS A N 1
ATOM 644 C CA . LYS A 1 85 ? 9.197 2.143 -5.002 1.00 92.81 85 LYS A CA 1
ATOM 645 C C . LYS A 1 85 ? 8.914 1.380 -3.699 1.00 92.81 85 LYS A C 1
ATOM 647 O O . LYS A 1 85 ? 8.254 1.905 -2.808 1.00 92.81 85 LYS A O 1
ATOM 652 N N . LYS A 1 86 ? 9.442 0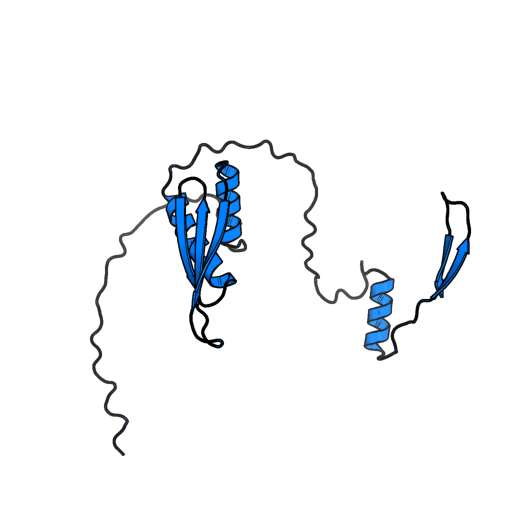.154 -3.561 1.00 93.69 86 LYS A N 1
ATOM 653 C CA . LYS A 1 86 ? 9.319 -0.662 -2.341 1.00 93.69 86 LYS A CA 1
ATOM 654 C C . LYS A 1 86 ? 10.115 -0.067 -1.175 1.00 93.69 86 LYS A C 1
ATOM 656 O O . LYS A 1 86 ? 9.567 0.069 -0.085 1.00 93.69 86 LYS A O 1
ATOM 661 N N . LEU A 1 87 ? 11.382 0.290 -1.399 1.00 94.38 87 LEU A N 1
ATOM 662 C CA . LEU A 1 87 ? 12.245 0.851 -0.355 1.00 94.38 87 LEU A CA 1
ATOM 663 C C . LEU A 1 87 ? 11.771 2.241 0.088 1.00 94.38 87 LEU A C 1
ATOM 665 O O . LEU A 1 87 ? 11.740 2.519 1.281 1.00 94.38 87 LEU A O 1
ATOM 669 N N . SER A 1 88 ? 11.348 3.071 -0.865 1.00 95.62 88 SER A N 1
ATOM 670 C CA . SER A 1 88 ? 10.781 4.397 -0.614 1.00 95.62 88 SER A CA 1
ATOM 671 C C . SER A 1 88 ? 9.521 4.314 0.260 1.00 95.62 88 SER A C 1
ATOM 673 O O . SER A 1 88 ? 9.468 4.949 1.311 1.00 95.62 88 SER A O 1
ATOM 675 N N . LYS A 1 89 ? 8.565 3.430 -0.076 1.00 95.06 89 LYS A N 1
ATOM 676 C CA . LYS A 1 89 ? 7.380 3.153 0.762 1.00 95.06 89 LYS A CA 1
ATOM 677 C C . LYS A 1 89 ? 7.738 2.664 2.162 1.00 95.06 89 LYS A C 1
ATOM 679 O O . LYS A 1 89 ? 7.156 3.132 3.136 1.00 95.06 89 LYS A O 1
ATOM 684 N N . LYS A 1 90 ? 8.686 1.725 2.263 1.00 95.56 90 LYS A N 1
ATOM 685 C CA . LYS A 1 90 ? 9.145 1.190 3.550 1.00 95.56 90 LYS A CA 1
ATOM 686 C C . LYS A 1 90 ? 9.708 2.306 4.431 1.00 95.56 90 LYS A C 1
ATOM 688 O O . LYS A 1 90 ? 9.302 2.419 5.579 1.00 95.56 90 LYS A O 1
ATOM 693 N N . ARG A 1 91 ? 10.591 3.146 3.886 1.00 95.62 91 ARG A N 1
ATOM 694 C CA . ARG A 1 91 ? 11.193 4.266 4.621 1.00 95.62 91 ARG A CA 1
ATOM 695 C C . ARG A 1 91 ? 10.155 5.300 5.044 1.00 95.62 91 ARG A C 1
ATOM 697 O O . ARG A 1 91 ? 10.159 5.685 6.204 1.00 95.62 91 ARG A O 1
ATOM 704 N N . ALA A 1 92 ? 9.227 5.665 4.158 1.00 96.25 92 ALA A N 1
ATOM 705 C CA . ALA A 1 92 ? 8.126 6.569 4.498 1.00 96.25 92 ALA A CA 1
ATOM 706 C C . ALA A 1 92 ? 7.295 6.016 5.672 1.00 96.25 92 ALA A C 1
ATOM 708 O O . ALA A 1 92 ? 7.000 6.734 6.627 1.00 96.25 92 ALA A O 1
ATOM 709 N N . ALA A 1 93 ? 6.985 4.713 5.641 1.00 95.31 93 ALA A N 1
ATOM 710 C CA . ALA A 1 93 ? 6.294 4.030 6.729 1.00 95.31 93 ALA A CA 1
ATOM 711 C C . ALA A 1 93 ? 7.110 4.033 8.035 1.00 95.31 93 ALA A C 1
ATOM 713 O O . ALA A 1 93 ? 6.556 4.298 9.096 1.00 95.31 93 ALA A O 1
ATOM 714 N N . THR A 1 94 ? 8.421 3.788 7.986 1.00 94.31 94 THR A N 1
ATOM 715 C CA . THR A 1 94 ? 9.282 3.859 9.178 1.00 94.31 94 THR A CA 1
ATOM 716 C C . THR A 1 94 ? 9.258 5.249 9.815 1.00 94.31 94 THR A C 1
ATOM 718 O O . THR A 1 94 ? 9.113 5.343 11.032 1.00 94.31 94 THR A O 1
ATOM 721 N N . THR A 1 95 ? 9.332 6.314 9.012 1.00 94.50 95 THR A N 1
ATOM 722 C CA . THR A 1 95 ? 9.275 7.696 9.510 1.00 94.50 95 THR A CA 1
ATOM 723 C C . THR A 1 95 ? 7.929 7.995 10.172 1.00 94.50 95 THR A C 1
ATOM 725 O O . THR A 1 95 ? 7.894 8.483 11.297 1.00 94.50 95 THR A O 1
ATOM 728 N N . VAL A 1 96 ? 6.802 7.644 9.536 1.00 93.62 96 VAL A N 1
ATOM 729 C CA . VAL A 1 96 ? 5.480 7.917 10.133 1.00 93.62 96 VAL A CA 1
ATOM 730 C C . VAL A 1 96 ? 5.220 7.075 11.384 1.00 93.62 96 VAL A C 1
ATOM 732 O O . VAL A 1 96 ? 4.558 7.538 12.307 1.00 93.62 96 VAL A O 1
ATOM 735 N N . LEU A 1 97 ? 5.769 5.857 11.464 1.00 91.38 97 LEU A N 1
ATOM 736 C CA . LEU A 1 97 ? 5.664 5.020 12.663 1.00 91.38 97 LEU A CA 1
ATOM 737 C C . LEU A 1 97 ? 6.302 5.670 13.886 1.00 91.38 97 LEU A C 1
ATOM 739 O O . LEU A 1 97 ? 5.783 5.500 14.987 1.00 91.38 97 LEU A O 1
ATOM 743 N N . GLN A 1 98 ? 7.407 6.398 13.713 1.00 90.69 98 GLN A N 1
ATOM 744 C CA . GLN A 1 98 ? 8.033 7.128 14.814 1.00 90.69 98 GLN A CA 1
ATOM 745 C C . GLN A 1 98 ? 7.075 8.187 15.370 1.00 90.69 98 GLN A C 1
ATOM 747 O O . GLN A 1 98 ? 6.898 8.260 16.586 1.00 90.69 98 GLN A O 1
ATOM 752 N N . GLU A 1 99 ? 6.348 8.891 14.500 1.00 88.50 99 GLU A N 1
ATOM 753 C CA . GLU A 1 99 ? 5.416 9.936 14.943 1.00 88.50 99 GLU A CA 1
ATOM 754 C C . GLU A 1 99 ? 4.143 9.348 15.537 1.00 88.50 99 GLU A C 1
ATOM 756 O O . GLU A 1 99 ? 3.640 9.830 16.552 1.00 88.50 99 GLU A O 1
ATOM 761 N N . LEU A 1 100 ? 3.684 8.214 15.006 1.00 85.19 100 LEU A N 1
ATOM 762 C CA . LEU A 1 100 ? 2.573 7.475 15.594 1.00 85.19 100 LEU A CA 1
ATOM 763 C C . LEU A 1 100 ? 2.895 6.935 16.997 1.00 85.19 100 LEU A C 1
ATOM 765 O O . LEU A 1 100 ? 1.975 6.838 17.817 1.00 85.19 100 LEU A O 1
ATOM 769 N N . LYS A 1 101 ? 4.164 6.609 17.285 1.00 83.88 101 LYS A N 1
ATOM 770 C CA . LYS A 1 101 ? 4.634 6.160 18.609 1.00 83.88 101 LYS A CA 1
ATOM 771 C C . LYS A 1 101 ? 4.734 7.294 19.637 1.00 83.88 101 LYS A C 1
ATOM 773 O O . LYS A 1 101 ? 4.617 7.011 20.822 1.00 83.88 101 LYS A O 1
ATOM 778 N N . LYS A 1 102 ? 4.919 8.550 19.209 1.00 83.50 102 LYS A N 1
ATOM 779 C CA . LYS A 1 102 ? 4.947 9.726 20.106 1.00 83.50 102 LYS A CA 1
ATOM 780 C C . LYS A 1 102 ? 3.572 10.089 20.666 1.00 83.50 102 LYS A C 1
ATOM 782 O O . LYS A 1 102 ? 3.480 10.739 21.702 1.00 83.50 102 LYS A O 1
ATOM 787 N N . LEU A 1 103 ? 2.504 9.705 19.973 1.00 74.06 103 LEU A N 1
ATOM 788 C CA . LEU A 1 103 ? 1.142 9.979 20.419 1.00 74.06 103 LEU A CA 1
ATOM 789 C C . LEU A 1 103 ? 0.800 9.154 21.660 1.00 74.06 103 LEU A C 1
ATOM 791 O O . LEU A 1 103 ? 1.225 7.996 21.741 1.00 74.06 103 LEU A O 1
ATOM 795 N N . PRO A 1 104 ? -0.007 9.705 22.587 1.00 72.62 104 PRO A N 1
ATOM 796 C CA . PRO A 1 104 ? -0.427 8.972 23.768 1.00 72.62 104 PRO A CA 1
ATOM 797 C C . PRO A 1 104 ? -1.054 7.634 23.350 1.00 72.62 104 PRO A C 1
ATOM 799 O O . PRO A 1 104 ? -1.817 7.584 22.372 1.00 72.62 104 PRO A O 1
ATOM 802 N N . PRO A 1 105 ? -0.721 6.530 24.043 1.00 65.38 105 PRO A N 1
ATOM 803 C CA . PRO A 1 105 ? -1.358 5.255 23.775 1.00 65.38 105 PRO A CA 1
ATOM 804 C C . PRO A 1 105 ? -2.859 5.430 24.003 1.00 65.38 105 PRO A C 1
ATOM 806 O O . PRO A 1 105 ? -3.296 5.813 25.087 1.00 65.38 105 PRO A O 1
ATOM 809 N N . LEU A 1 106 ? -3.654 5.202 22.955 1.00 61.22 106 LEU A N 1
ATOM 810 C CA . LEU A 1 106 ? -5.104 5.182 23.105 1.00 61.22 106 LEU A CA 1
ATOM 811 C C . LEU A 1 106 ? -5.474 4.052 24.073 1.00 61.22 106 LEU A C 1
ATOM 813 O O . LEU A 1 106 ? -4.813 3.005 24.044 1.00 61.22 106 LEU A O 1
ATOM 817 N N . PRO A 1 107 ? -6.525 4.226 24.894 1.00 53.81 107 PRO A N 1
ATOM 818 C CA . PRO A 1 107 ? -7.047 3.127 25.689 1.00 53.81 107 PRO A CA 1
ATOM 819 C C . PRO A 1 107 ? -7.335 1.957 24.746 1.00 53.81 107 PRO A C 1
ATOM 821 O O . PRO A 1 107 ? -7.953 2.137 23.692 1.00 53.81 107 PRO A O 1
ATOM 824 N N . LEU A 1 108 ? -6.821 0.776 25.091 1.00 56.19 108 LEU A N 1
ATOM 825 C CA . LEU A 1 108 ? -7.025 -0.450 24.333 1.00 56.19 108 LEU A CA 1
ATOM 826 C C . LEU A 1 108 ? -8.530 -0.733 24.292 1.00 56.19 108 LEU A C 1
ATOM 828 O O . LEU A 1 108 ? -9.081 -1.338 25.206 1.00 56.19 108 LEU A O 1
ATOM 832 N N . VAL A 1 109 ? -9.217 -0.282 23.243 1.00 55.50 109 VAL A N 1
ATOM 833 C CA . VAL A 1 109 ? -10.575 -0.741 22.973 1.00 55.50 109 VAL A CA 1
ATOM 834 C C . VAL A 1 109 ? -10.419 -2.180 22.510 1.00 55.50 109 VAL A C 1
ATOM 836 O O . VAL A 1 109 ? -10.099 -2.446 21.348 1.00 55.50 109 VAL A O 1
ATOM 839 N N . GLU A 1 110 ? -10.571 -3.111 23.450 1.00 58.34 110 GLU A N 1
ATOM 840 C CA . GLU A 1 110 ? -10.683 -4.531 23.167 1.00 58.34 110 GLU A CA 1
ATOM 841 C C . GLU A 1 110 ? -11.902 -4.726 22.266 1.00 58.34 110 GLU A C 1
ATOM 843 O O . GLU A 1 110 ? -13.036 -4.874 22.717 1.00 58.34 110 GLU A O 1
ATOM 848 N N . LYS A 1 111 ? -11.691 -4.690 20.948 1.00 55.47 111 LYS A N 1
ATOM 849 C CA . LYS A 1 111 ? -12.719 -5.157 20.025 1.00 55.47 111 LYS A CA 1
ATOM 850 C C . LYS A 1 111 ? -12.977 -6.619 20.398 1.00 55.47 111 LYS A C 1
ATOM 852 O O . LYS A 1 111 ? -12.000 -7.377 20.472 1.00 55.47 111 LYS A O 1
ATOM 857 N N . PRO A 1 112 ? -14.238 -7.031 20.628 1.00 51.62 112 PRO A N 1
ATOM 858 C CA . PRO A 1 112 ? -14.540 -8.421 20.911 1.00 51.62 112 PRO A CA 1
ATOM 859 C C . PRO A 1 112 ? -13.950 -9.250 19.776 1.00 51.62 112 PRO A C 1
ATOM 861 O O . PRO A 1 112 ? -14.302 -9.074 18.606 1.00 51.62 112 PRO A O 1
ATOM 864 N N . LYS A 1 113 ? -12.972 -10.097 20.115 1.00 50.66 113 LYS A N 1
ATOM 865 C CA . LYS A 1 113 ? -12.369 -11.038 19.177 1.00 50.66 113 LYS A CA 1
ATOM 866 C C . LYS A 1 113 ? -13.513 -11.927 18.710 1.00 50.66 113 LYS A C 1
ATOM 868 O O . LYS A 1 113 ? -13.904 -12.841 19.431 1.00 50.66 113 LYS A O 1
ATOM 873 N N . LEU A 1 114 ? -14.078 -11.650 17.535 1.00 52.31 114 LEU A N 1
ATOM 874 C CA . LEU A 1 114 ? -14.988 -12.578 16.880 1.00 52.31 114 LEU A CA 1
ATOM 875 C C . LEU A 1 114 ? -14.167 -13.838 16.627 1.00 52.31 114 LEU A C 1
ATOM 877 O O . LEU A 1 114 ? -13.357 -13.902 15.702 1.00 52.31 114 LEU A O 1
ATOM 881 N N . PHE A 1 115 ? -14.307 -14.801 17.533 1.00 48.28 115 PHE A N 1
ATOM 882 C CA . PHE A 1 115 ? -13.572 -16.051 17.548 1.00 48.28 115 PHE A CA 1
ATOM 883 C C . PHE A 1 115 ? -14.128 -16.966 16.458 1.00 48.28 115 PHE A C 1
ATOM 885 O O . PHE A 1 115 ? -14.646 -18.050 16.706 1.00 48.28 115 PHE A O 1
ATOM 892 N N . PHE A 1 116 ? -14.024 -16.536 15.206 1.00 56.69 116 PHE A N 1
ATOM 893 C CA . PHE A 1 116 ? -14.088 -17.466 14.103 1.00 56.69 116 PHE A CA 1
ATOM 894 C C . PHE A 1 116 ? -12.777 -18.241 14.152 1.00 56.69 116 PHE A C 1
ATOM 896 O O . PHE A 1 116 ? -11.723 -17.713 13.798 1.00 56.69 116 PHE A O 1
ATOM 903 N N . LYS A 1 117 ? -12.831 -19.502 14.600 1.00 51.72 117 LYS A N 1
ATOM 904 C CA . LYS A 1 117 ? -11.757 -20.488 14.410 1.00 51.72 117 LYS A CA 1
ATOM 905 C C . LYS A 1 117 ? -11.547 -20.748 12.909 1.00 51.72 117 LYS A C 1
ATOM 907 O O . LYS A 1 117 ? -11.741 -21.855 12.425 1.00 51.72 117 LYS A O 1
ATOM 912 N N . LYS A 1 118 ? -11.140 -19.746 12.137 1.00 60.78 118 LYS A N 1
ATOM 913 C CA . LYS A 1 118 ? -10.515 -19.958 10.840 1.00 60.78 118 LYS A CA 1
ATOM 914 C C . LYS A 1 118 ? -9.032 -19.948 11.117 1.00 60.78 118 LYS A C 1
ATOM 916 O O . LYS A 1 118 ? -8.426 -18.893 11.266 1.00 60.78 118 LYS A O 1
ATOM 921 N N . ARG A 1 119 ? -8.462 -21.146 11.250 1.00 56.16 119 ARG A N 1
ATOM 922 C CA . ARG A 1 119 ? -7.011 -21.289 11.215 1.00 56.16 119 ARG A CA 1
ATOM 923 C C . ARG A 1 119 ? -6.543 -20.619 9.922 1.00 56.16 119 ARG A C 1
ATOM 925 O O . ARG A 1 119 ? -6.988 -21.065 8.859 1.00 56.16 119 ARG A O 1
ATOM 932 N N . PRO A 1 120 ? -5.711 -19.565 9.968 1.00 54.22 120 PRO A N 1
ATOM 933 C CA . PRO A 1 120 ? -5.020 -19.152 8.768 1.00 54.22 120 PRO A CA 1
ATOM 934 C C . PRO A 1 120 ? -4.156 -20.353 8.395 1.00 54.22 120 PRO A C 1
ATOM 936 O O . PRO A 1 120 ? -3.230 -20.714 9.118 1.00 54.22 120 PRO A O 1
ATOM 939 N N . LYS A 1 121 ? -4.522 -21.055 7.319 1.00 58.44 121 LYS A N 1
ATOM 940 C CA . LYS A 1 121 ? -3.591 -21.972 6.675 1.00 58.44 121 LYS A CA 1
ATOM 941 C C . LYS A 1 121 ? -2.497 -21.070 6.127 1.00 58.44 121 LYS A C 1
ATOM 943 O O . LYS A 1 121 ? -2.629 -20.538 5.029 1.00 58.44 121 LYS A O 1
ATOM 948 N N . THR A 1 122 ? -1.464 -20.822 6.925 1.00 51.69 122 THR A N 1
ATOM 949 C CA . THR A 1 122 ? -0.198 -20.331 6.405 1.00 51.69 122 THR A CA 1
ATOM 950 C C . THR A 1 122 ? 0.179 -21.330 5.320 1.00 51.69 122 THR A C 1
ATOM 952 O O . THR A 1 122 ? 0.392 -22.504 5.621 1.00 51.69 122 THR A O 1
ATOM 955 N N . ILE A 1 123 ? 0.169 -20.905 4.054 1.00 57.88 123 ILE A N 1
ATOM 956 C CA . ILE A 1 123 ? 0.762 -21.667 2.954 1.00 57.88 123 ILE A CA 1
ATOM 957 C C . ILE A 1 123 ? 2.270 -21.618 3.200 1.00 57.88 123 ILE A C 1
ATOM 959 O O . ILE A 1 123 ? 3.021 -20.872 2.588 1.00 57.88 123 ILE A O 1
ATOM 963 N N . VAL A 1 124 ? 2.722 -22.385 4.184 1.00 51.19 124 VAL A N 1
ATOM 964 C CA . VAL A 1 124 ? 4.064 -22.923 4.154 1.00 51.19 124 VAL A CA 1
ATOM 965 C C . VAL A 1 124 ? 3.903 -24.116 3.236 1.00 51.19 124 VAL A C 1
ATOM 967 O O . VAL A 1 124 ? 3.358 -25.147 3.625 1.00 51.19 124 VAL A O 1
ATOM 970 N N . LYS A 1 125 ? 4.267 -23.935 1.965 1.00 52.50 125 LYS A N 1
ATOM 971 C CA . LYS A 1 125 ? 4.486 -25.039 1.031 1.00 52.50 125 LYS A CA 1
ATOM 972 C C . LYS A 1 125 ? 5.714 -25.781 1.566 1.00 52.50 125 LYS A C 1
ATOM 974 O O . LYS A 1 125 ? 6.838 -25.529 1.149 1.00 52.50 125 LYS A O 1
ATOM 979 N N . ALA A 1 126 ? 5.496 -26.545 2.630 1.00 47.53 126 ALA A N 1
ATOM 980 C CA . ALA A 1 126 ? 6.526 -27.231 3.375 1.00 47.53 126 ALA A CA 1
ATOM 981 C C . ALA A 1 126 ? 6.996 -28.405 2.530 1.00 47.53 126 ALA A C 1
ATOM 983 O O . ALA A 1 126 ? 6.266 -29.377 2.408 1.00 47.53 126 ALA A O 1
ATOM 984 N N . GLY A 1 127 ? 8.188 -28.247 1.952 1.00 54.91 127 GLY A N 1
ATOM 985 C CA . GLY A 1 127 ? 9.139 -29.310 1.637 1.00 54.91 127 GLY A CA 1
ATOM 986 C C . GLY A 1 127 ? 8.657 -30.479 0.769 1.00 54.91 127 GLY A C 1
ATOM 987 O O . GLY A 1 127 ? 7.488 -30.617 0.424 1.00 54.91 127 GLY A O 1
ATOM 988 N N . PRO A 1 128 ? 9.578 -31.361 0.368 1.00 59.12 128 PRO A N 1
ATOM 989 C CA . PRO A 1 128 ? 9.228 -32.579 -0.333 1.00 59.12 128 PRO A CA 1
ATOM 990 C C . PRO A 1 128 ? 8.754 -33.621 0.693 1.00 59.12 128 PRO A C 1
ATOM 992 O O . PRO A 1 128 ? 9.428 -34.620 0.918 1.00 59.12 128 PRO A O 1
ATOM 995 N N . GLU A 1 129 ? 7.612 -33.399 1.353 1.00 54.66 129 GLU A N 1
ATOM 996 C CA . GLU A 1 129 ? 6.944 -34.487 2.074 1.00 54.66 129 GLU A CA 1
ATOM 997 C C . GLU A 1 129 ? 6.283 -35.380 1.019 1.00 54.66 129 GLU A C 1
ATOM 999 O O . GLU A 1 129 ? 5.205 -35.106 0.483 1.00 54.66 129 GLU A O 1
ATOM 1004 N N . TYR A 1 130 ? 7.033 -36.397 0.597 1.00 54.22 130 TYR A N 1
ATOM 1005 C CA . TYR A 1 130 ? 6.654 -37.296 -0.480 1.00 54.22 130 TYR A CA 1
ATOM 1006 C C . TYR A 1 130 ? 5.407 -38.110 -0.098 1.00 54.22 130 TYR A C 1
ATOM 1008 O O . TYR A 1 130 ? 5.503 -39.213 0.421 1.00 54.22 130 TYR A O 1
ATOM 1016 N N . GLY A 1 131 ? 4.232 -37.618 -0.489 1.00 59.88 131 GLY A N 1
ATOM 1017 C CA . GLY A 1 131 ? 3.061 -38.450 -0.782 1.00 59.88 131 GLY A CA 1
ATOM 1018 C C . GLY A 1 131 ? 1.911 -38.407 0.223 1.00 59.88 131 GLY A C 1
ATOM 1019 O O . GLY A 1 131 ? 0.793 -38.728 -0.173 1.00 59.88 131 GLY A O 1
ATOM 1020 N N . GLN A 1 132 ? 2.113 -37.958 1.462 1.00 61.31 132 GLN A N 1
ATOM 1021 C CA . GLN A 1 132 ? 1.011 -37.815 2.421 1.00 61.31 132 GLN A CA 1
ATOM 1022 C C . GLN A 1 132 ? 0.398 -36.412 2.332 1.00 61.31 132 GLN A C 1
ATOM 1024 O O . GLN A 1 132 ? 1.055 -35.401 2.533 1.00 61.31 132 GLN A O 1
ATOM 1029 N N . GLY A 1 133 ? -0.879 -36.338 1.950 1.00 74.25 133 GLY A N 1
ATOM 1030 C CA . GLY A 1 133 ? -1.629 -35.077 1.867 1.00 74.25 133 GLY A CA 1
ATOM 1031 C C . GLY A 1 133 ? -1.472 -34.275 0.567 1.00 74.25 133 GLY A C 1
ATOM 1032 O O . GLY A 1 133 ? -2.066 -33.203 0.445 1.00 74.25 133 GLY A O 1
ATOM 1033 N N . MET A 1 134 ? -0.725 -34.775 -0.425 1.00 80.69 134 MET A N 1
ATOM 1034 C CA . MET A 1 134 ? -0.612 -34.129 -1.738 1.00 80.69 134 MET A CA 1
ATOM 1035 C C . MET A 1 134 ? -1.815 -34.469 -2.631 1.00 80.69 134 MET A C 1
ATOM 1037 O O . MET A 1 134 ? -2.273 -35.609 -2.662 1.00 80.69 134 MET A O 1
ATOM 1041 N N . ASN A 1 135 ? -2.318 -33.489 -3.391 1.00 86.94 135 ASN A N 1
ATOM 1042 C CA . ASN A 1 135 ? -3.370 -33.718 -4.386 1.00 86.94 135 ASN A CA 1
ATOM 1043 C C . ASN A 1 135 ? -2.906 -34.790 -5.399 1.00 86.94 135 ASN A C 1
ATOM 1045 O O . ASN A 1 135 ? -1.796 -34.658 -5.925 1.00 86.94 135 ASN A O 1
ATOM 1049 N N . PRO A 1 136 ? -3.719 -35.819 -5.706 1.00 86.94 136 PRO A N 1
ATOM 1050 C CA . PRO A 1 136 ? -3.346 -36.883 -6.641 1.00 86.94 136 PRO A CA 1
ATOM 1051 C C . PRO A 1 136 ? -2.935 -36.364 -8.028 1.00 86.94 136 PRO A C 1
ATOM 1053 O O . PRO A 1 136 ? -2.002 -36.905 -8.616 1.00 86.94 136 PRO A O 1
ATOM 1056 N N . ILE A 1 137 ? -3.546 -35.276 -8.515 1.00 85.94 137 ILE A N 1
ATOM 1057 C CA . ILE A 1 137 ? -3.176 -34.636 -9.791 1.00 85.94 137 ILE A CA 1
ATOM 1058 C C . ILE A 1 137 ? -1.749 -34.078 -9.704 1.00 85.94 137 ILE A C 1
ATOM 1060 O O . ILE A 1 137 ? -0.919 -34.303 -10.582 1.00 85.94 137 ILE A O 1
ATOM 1064 N N . SER A 1 138 ? -1.429 -33.391 -8.605 1.00 86.50 138 SER A N 1
ATOM 1065 C CA . SER A 1 138 ? -0.080 -32.871 -8.360 1.00 86.50 138 SER A CA 1
ATOM 1066 C C . SER A 1 138 ? 0.939 -33.996 -8.171 1.00 86.50 138 SER A C 1
ATOM 1068 O O . SER A 1 138 ? 2.063 -33.892 -8.658 1.00 86.50 138 SER A O 1
ATOM 1070 N N . ARG A 1 139 ? 0.543 -35.090 -7.508 1.00 87.06 139 ARG A N 1
ATOM 1071 C CA . ARG A 1 139 ? 1.391 -36.271 -7.324 1.00 87.06 139 ARG A CA 1
ATOM 1072 C C . ARG A 1 139 ? 1.732 -36.926 -8.661 1.00 87.06 139 ARG A C 1
ATOM 1074 O O . ARG A 1 139 ? 2.885 -37.291 -8.873 1.00 87.06 139 ARG A O 1
ATOM 1081 N N . LEU A 1 140 ? 0.753 -37.037 -9.556 1.00 85.81 140 LEU A N 1
ATOM 1082 C CA . LEU A 1 140 ? 0.942 -37.561 -10.903 1.00 85.81 140 LEU A CA 1
ATOM 1083 C C . LEU A 1 140 ? 1.922 -36.696 -11.710 1.00 85.81 140 LEU A C 1
ATOM 1085 O O . LEU A 1 140 ? 2.883 -37.229 -12.261 1.00 85.81 140 LEU A O 1
ATOM 1089 N N . ALA A 1 141 ? 1.740 -35.371 -11.703 1.00 84.25 141 ALA A N 1
ATOM 1090 C CA . ALA A 1 141 ? 2.645 -34.443 -12.384 1.00 84.25 141 ALA A CA 1
ATOM 1091 C C . ALA A 1 141 ? 4.093 -34.560 -11.872 1.00 84.25 141 ALA A C 1
ATOM 1093 O O . ALA A 1 141 ? 5.035 -34.596 -12.661 1.00 84.25 141 ALA A O 1
ATOM 1094 N N . GLN A 1 142 ? 4.279 -34.693 -10.554 1.00 86.31 142 GLN A N 1
ATOM 1095 C CA . GLN A 1 142 ? 5.605 -34.851 -9.953 1.00 86.31 142 GLN A CA 1
ATOM 1096 C C . GLN A 1 142 ? 6.300 -36.150 -10.397 1.00 86.31 142 GLN A C 1
ATOM 1098 O O . GLN A 1 142 ? 7.497 -36.137 -10.683 1.00 86.31 142 GLN A O 1
ATOM 1103 N N . ILE A 1 143 ? 5.561 -37.265 -10.473 1.00 86.25 143 ILE A N 1
ATOM 1104 C CA . ILE A 1 143 ? 6.097 -38.552 -10.946 1.00 86.25 143 ILE A CA 1
ATOM 1105 C C . ILE A 1 143 ? 6.541 -38.445 -12.411 1.00 86.25 143 ILE A C 1
ATOM 1107 O O . ILE A 1 143 ? 7.632 -38.906 -12.741 1.00 86.25 143 ILE A O 1
ATOM 1111 N N . GLN A 1 144 ? 5.742 -37.814 -13.276 1.00 87.56 144 GLN A N 1
ATOM 1112 C CA . GLN A 1 144 ? 6.070 -37.669 -14.701 1.00 87.56 144 GLN A CA 1
ATOM 1113 C C . GLN A 1 144 ? 7.287 -36.765 -14.929 1.00 87.56 144 GLN A C 1
ATOM 1115 O O . GLN A 1 144 ? 8.199 -37.140 -15.665 1.00 87.56 144 GLN A O 1
ATOM 1120 N N . GLN A 1 145 ? 7.375 -35.638 -14.210 1.00 86.56 145 GLN A N 1
ATOM 1121 C CA . GLN A 1 145 ? 8.557 -34.768 -14.231 1.00 86.56 145 GLN A CA 1
ATOM 1122 C C . GLN A 1 145 ? 9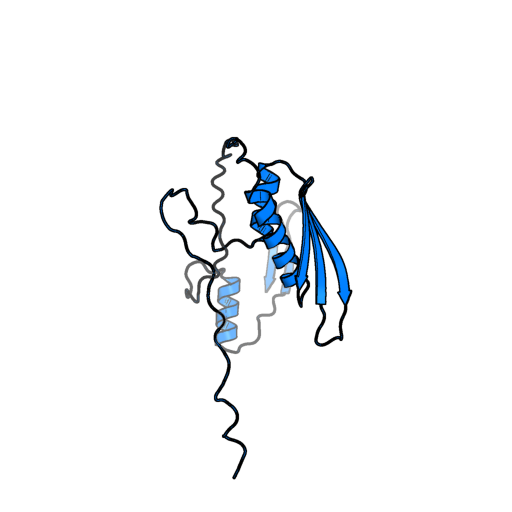.825 -35.512 -13.786 1.00 86.56 145 GLN A C 1
ATOM 1124 O O . GLN A 1 145 ? 10.862 -35.406 -14.441 1.00 86.56 145 GLN A O 1
ATOM 1129 N N . ALA A 1 146 ? 9.745 -36.302 -12.707 1.00 85.88 146 ALA A N 1
ATOM 1130 C CA . ALA A 1 146 ? 10.871 -37.099 -12.212 1.00 85.88 146 ALA A CA 1
ATOM 1131 C C . ALA A 1 146 ? 11.326 -38.169 -13.222 1.00 85.88 146 ALA A C 1
ATOM 1133 O O . ALA A 1 146 ? 12.518 -38.454 -13.323 1.00 85.88 146 ALA A O 1
ATOM 1134 N N . LYS A 1 147 ? 10.387 -38.725 -13.996 1.00 89.19 147 LYS A N 1
ATOM 1135 C CA . LYS A 1 147 ? 10.660 -39.673 -15.084 1.00 89.19 147 LYS A CA 1
ATOM 1136 C C . LYS A 1 147 ? 11.084 -39.014 -16.402 1.00 89.19 147 LYS A C 1
ATOM 1138 O O . LYS A 1 147 ? 11.445 -39.730 -17.329 1.00 89.19 147 LYS A O 1
ATOM 1143 N N . LYS A 1 148 ? 11.072 -37.676 -16.491 1.00 86.50 148 LYS A N 1
ATOM 1144 C CA . LYS A 1 148 ? 11.260 -36.908 -17.738 1.00 86.50 148 LYS A CA 1
ATOM 1145 C C . LYS A 1 148 ? 10.282 -37.319 -18.851 1.00 86.50 148 LYS A C 1
ATOM 1147 O O . LYS A 1 148 ? 10.620 -37.262 -20.031 1.00 86.50 148 LYS A O 1
ATOM 1152 N N . GLU A 1 149 ? 9.078 -37.732 -18.467 1.00 85.25 149 GLU A N 1
ATOM 1153 C CA . GLU A 1 149 ? 7.978 -38.013 -19.390 1.00 85.25 149 GLU A CA 1
ATOM 1154 C C . GLU A 1 149 ? 7.240 -36.708 -19.736 1.00 85.25 149 GLU A C 1
ATOM 1156 O O . GLU A 1 149 ? 7.258 -35.745 -18.962 1.00 85.25 149 GLU A O 1
ATOM 1161 N N . LYS A 1 150 ? 6.620 -36.652 -20.922 1.00 81.38 150 LYS A N 1
ATOM 1162 C CA . LYS A 1 150 ? 5.798 -35.507 -21.347 1.00 81.38 150 LYS A CA 1
ATOM 1163 C C . LYS A 1 150 ? 4.587 -35.378 -20.415 1.00 81.38 150 LYS A C 1
ATOM 1165 O O . LYS A 1 150 ? 4.042 -36.396 -20.002 1.00 81.38 150 LYS A O 1
ATOM 1170 N N . GLU A 1 151 ? 4.169 -34.143 -20.121 1.00 80.94 151 GLU A N 1
ATOM 1171 C CA . GLU A 1 151 ? 2.944 -33.878 -19.355 1.00 80.94 151 GLU A CA 1
ATOM 1172 C C . GLU A 1 151 ? 1.736 -34.601 -19.978 1.00 80.94 151 GLU A C 1
ATOM 1174 O O . GLU A 1 151 ? 1.654 -34.703 -21.208 1.00 80.94 151 GLU A O 1
ATOM 1179 N N . PRO A 1 152 ? 0.809 -35.112 -19.150 1.00 84.25 152 PRO A N 1
ATOM 1180 C CA . PRO A 1 152 ? -0.329 -35.859 -19.649 1.00 84.25 152 PRO A CA 1
ATOM 1181 C C . PRO A 1 152 ? -1.302 -34.876 -20.303 1.00 84.25 152 PRO A C 1
ATOM 1183 O O . PRO A 1 152 ? -1.698 -33.878 -19.696 1.00 84.25 152 PRO A O 1
ATOM 1186 N N . ASP A 1 153 ? -1.683 -35.156 -21.543 1.00 88.44 153 ASP A N 1
ATOM 1187 C CA . ASP A 1 153 ? -2.681 -34.367 -22.254 1.00 88.44 153 ASP A CA 1
ATOM 1188 C C . ASP A 1 153 ? -4.073 -34.805 -21.771 1.00 88.44 153 ASP A C 1
ATOM 1190 O O . ASP A 1 153 ? -4.498 -35.916 -22.075 1.00 88.44 153 ASP A O 1
ATOM 1194 N N . TYR A 1 154 ? -4.769 -33.951 -21.010 1.00 89.75 154 TYR A N 1
ATOM 1195 C CA . TYR A 1 154 ? -6.143 -34.215 -20.566 1.00 89.75 154 TYR A CA 1
ATOM 1196 C C . TYR A 1 154 ? -7.159 -33.628 -21.549 1.00 89.75 154 TYR A C 1
ATOM 1198 O O . TYR A 1 154 ? -7.164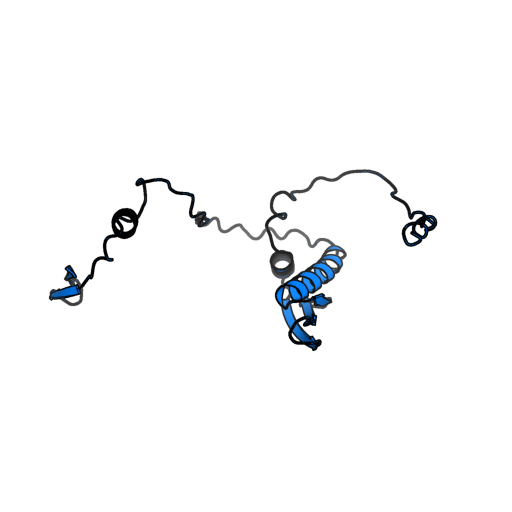 -32.420 -21.800 1.00 89.75 154 TYR A O 1
ATOM 1206 N N . VAL A 1 155 ? -8.066 -34.458 -22.053 1.00 92.81 155 VAL A N 1
ATOM 1207 C CA . VAL A 1 155 ? -9.100 -34.091 -23.025 1.00 92.81 155 VAL A CA 1
ATOM 1208 C C . VAL A 1 155 ? -10.485 -34.457 -22.491 1.00 92.81 155 VAL A C 1
ATOM 1210 O O . VAL A 1 155 ? -10.717 -35.556 -21.988 1.00 92.81 155 VAL A O 1
ATOM 1213 N N . LEU A 1 156 ? -11.442 -33.534 -22.622 1.00 92.62 156 LEU A N 1
ATOM 1214 C CA . LEU A 1 156 ? -12.843 -33.794 -22.294 1.00 92.62 156 LEU A CA 1
ATOM 1215 C C . LEU A 1 156 ? -13.485 -34.641 -23.399 1.00 92.62 156 LEU A C 1
ATOM 1217 O O . LEU A 1 156 ? -13.658 -34.170 -24.520 1.00 92.62 156 LEU A O 1
ATOM 1221 N N . LEU A 1 157 ? -13.877 -35.870 -23.069 1.00 91.50 157 LEU A N 1
ATOM 1222 C CA . LEU A 1 157 ? -14.503 -36.793 -24.016 1.00 91.50 157 LEU A CA 1
ATOM 1223 C C . LEU A 1 157 ? -16.018 -36.615 -24.100 1.00 91.50 157 LEU A C 1
ATOM 1225 O O . LEU A 1 157 ? -16.600 -36.698 -25.180 1.00 91.50 157 LEU A O 1
ATOM 1229 N N . SER A 1 158 ? -16.686 -36.419 -22.960 1.00 88.62 158 SER A N 1
ATOM 1230 C CA . SER A 1 158 ? -18.133 -36.202 -22.952 1.00 88.62 158 SER A CA 1
ATOM 1231 C C . SER A 1 158 ? -18.609 -35.459 -21.714 1.00 88.62 158 SER A C 1
ATOM 1233 O O . SER A 1 158 ? -18.096 -35.663 -20.614 1.00 88.62 158 SER A O 1
ATOM 1235 N N . GLU A 1 159 ? -19.633 -34.638 -21.909 1.00 91.06 159 GLU A N 1
ATOM 1236 C CA . GLU A 1 159 ? -20.449 -34.039 -20.860 1.00 91.06 159 GLU A CA 1
ATOM 1237 C C . GLU A 1 159 ? -21.857 -34.627 -20.986 1.00 91.06 159 GLU A C 1
ATOM 1239 O O . GLU A 1 159 ? -22.475 -34.564 -22.052 1.00 91.06 159 GLU A O 1
ATOM 1244 N N . ARG A 1 160 ? -22.358 -35.256 -19.922 1.00 89.88 160 ARG A N 1
ATOM 1245 C CA . ARG A 1 160 ? -23.699 -35.856 -19.886 1.00 89.88 160 ARG A CA 1
ATOM 1246 C C . ARG A 1 160 ? -24.398 -35.505 -18.577 1.00 89.88 160 ARG A C 1
ATOM 1248 O O . ARG A 1 160 ? -23.773 -35.079 -17.614 1.00 89.88 160 ARG A O 1
ATOM 1255 N N . GLY A 1 161 ? -25.710 -35.700 -18.534 1.00 85.50 161 GLY A N 1
ATOM 1256 C CA . GLY A 1 161 ? -26.511 -35.520 -17.323 1.00 85.50 161 GLY A CA 1
ATOM 1257 C C . GLY A 1 161 ? -27.347 -34.243 -17.310 1.00 85.50 161 GLY A C 1
ATOM 1258 O O . GLY A 1 161 ? -27.203 -33.341 -18.134 1.00 85.50 161 GLY A O 1
ATOM 1259 N N . MET A 1 162 ? -28.290 -34.194 -16.370 1.00 81.88 162 MET A N 1
ATOM 1260 C CA . MET A 1 162 ? -29.195 -33.055 -16.215 1.00 81.88 162 MET A CA 1
ATOM 1261 C C . MET A 1 162 ? -28.445 -31.830 -15.669 1.00 81.88 162 MET A C 1
ATOM 1263 O O . MET A 1 162 ? -27.463 -31.995 -14.948 1.00 81.88 162 MET A O 1
ATOM 1267 N N . PRO A 1 163 ? -28.926 -30.592 -15.901 1.00 82.75 163 PRO A N 1
ATOM 1268 C CA . PRO A 1 163 ? -28.257 -29.370 -15.439 1.00 82.75 163 PRO A CA 1
ATOM 1269 C C . PRO A 1 163 ? -27.884 -29.337 -13.946 1.00 82.75 163 PRO A C 1
ATOM 1271 O O . PRO A 1 163 ? -26.930 -28.663 -13.580 1.00 82.75 163 PRO A O 1
ATOM 1274 N N . ARG A 1 164 ? -28.600 -30.075 -13.085 1.00 87.69 164 ARG A N 1
ATOM 1275 C CA . ARG A 1 164 ? -28.314 -30.175 -11.640 1.00 87.69 164 ARG A CA 1
ATOM 1276 C C . ARG A 1 164 ? -27.402 -31.341 -11.234 1.00 87.69 164 ARG A C 1
ATOM 1278 O O . ARG A 1 164 ? -27.051 -31.442 -10.065 1.00 87.69 164 ARG A O 1
ATOM 1285 N N . ARG A 1 165 ? -27.043 -32.228 -12.164 1.00 88.56 165 ARG A N 1
ATOM 1286 C CA . ARG A 1 165 ? -26.194 -33.406 -11.935 1.00 88.56 165 ARG A CA 1
ATOM 1287 C C . ARG A 1 165 ? -25.469 -33.766 -13.232 1.00 88.56 165 ARG A C 1
ATOM 1289 O O . ARG A 1 165 ? -25.752 -34.789 -13.852 1.00 88.56 165 ARG A O 1
ATOM 1296 N N . ARG A 1 166 ? -24.604 -32.854 -13.673 1.00 92.44 166 ARG A N 1
ATOM 1297 C CA . ARG A 1 166 ? -23.744 -33.072 -14.836 1.00 92.44 166 ARG A CA 1
ATOM 1298 C C . ARG A 1 166 ? -22.562 -33.948 -14.443 1.00 92.44 166 ARG A C 1
ATOM 1300 O O . ARG A 1 166 ? -22.015 -33.805 -13.351 1.00 92.44 166 ARG A O 1
ATOM 1307 N N . GLU A 1 167 ? -22.180 -34.823 -15.352 1.00 93.25 167 GLU A N 1
ATOM 1308 C CA . GLU A 1 167 ? -21.042 -35.721 -15.257 1.00 93.25 167 GLU A CA 1
ATOM 1309 C C . GLU A 1 167 ? -20.134 -35.465 -16.463 1.00 93.25 167 GLU A C 1
ATOM 1311 O O . GLU A 1 167 ? -20.605 -35.282 -17.588 1.00 93.25 167 GLU A O 1
ATOM 1316 N N . PHE A 1 168 ? -18.827 -35.434 -16.212 1.00 93.88 168 PHE A N 1
ATOM 1317 C CA . PHE A 1 168 ? -17.802 -35.170 -17.216 1.00 93.88 168 PHE A CA 1
ATOM 1318 C C . PHE A 1 168 ? -16.836 -36.348 -17.256 1.00 93.88 168 PHE A C 1
ATOM 1320 O O . PHE A 1 168 ? -16.382 -36.816 -16.211 1.00 93.88 168 PHE A O 1
ATOM 1327 N N . VAL A 1 169 ? -16.510 -36.809 -18.459 1.00 92.69 169 VAL A N 1
ATOM 1328 C CA . VAL A 1 169 ? -15.540 -37.883 -18.690 1.00 92.69 169 VAL A CA 1
ATOM 1329 C C . VAL A 1 169 ? -14.290 -37.273 -19.315 1.00 92.69 169 VAL A C 1
ATOM 1331 O O . VAL A 1 169 ? -14.376 -36.703 -20.401 1.00 92.69 169 VAL A O 1
ATOM 1334 N N . MET A 1 170 ? -13.153 -37.392 -18.632 1.00 93.31 170 MET A N 1
ATOM 1335 C CA . MET A 1 170 ? -11.834 -36.935 -19.091 1.00 93.31 170 MET A CA 1
ATOM 1336 C C . MET A 1 170 ? -10.970 -38.140 -19.497 1.00 93.31 170 MET A C 1
ATOM 1338 O O . MET A 1 170 ? -11.120 -39.210 -18.902 1.00 93.31 170 MET A O 1
ATOM 1342 N N . GLN A 1 171 ? -10.065 -37.955 -20.459 1.00 84.94 171 GLN A N 1
ATOM 1343 C CA . GLN A 1 171 ? -8.998 -38.895 -20.828 1.00 84.94 171 GLN A CA 1
ATOM 1344 C C . GLN A 1 171 ? -7.648 -38.196 -20.813 1.00 84.94 171 GLN A C 1
ATOM 1346 O O . GLN A 1 171 ? -7.627 -37.029 -21.250 1.00 84.94 171 GLN A O 1
#

Foldseek 3Di:
DPDPPPPPDDDDDDDDDDDDDDDDDDDPVPPPPDQLLVVLVVLLVQVVWDKDKAFPDWDDDPVQIKTKIWMDTHPDIFIAIDSDPVRRSSRRSVVSVVVSVPDDDDPRPPDPPPPPPPDPPPPPVDDCPDDPPDDVLVNVVVVCVVVVHDDDDKDWPDWDDDPVDIDTDID

Radius of gyration: 28.42 Å; chains: 1; bounding box: 86×54×57 Å

Sequence (171 aa):
MKALQALQNEPIPEKSPQNGESGKEMDDDKDANKSEISLVFEIALKRNMPVSFEVIKESGPPHMKSFVTRVSVGEFSAEGEGNSKKLSKKRAATTVLQELKKLPPLPLVEKPKLFFKKRPKTIVKAGPEYGQGMNPISRLAQIQQAKKEKEPDYVLLSERGMPRRREFVMQ

pLDDT: mean 75.89, std 20.31, range [31.98, 97.06]

Secondary structure (DSSP, 8-state):
--SSS-----PPPP--------------TTSTTS-HHHHHHHHHHHTT--EEEEEEEEES-TTS-EEEEEEEETTEEEEEEESSHHHHHHHHHHHHHHHHHHSPPPP-------------------TT--SSS--HHHHHHHHHHHHTPPPP---EEEEEEETTEEEEEE-